Protein AF-A0A7C0TYA5-F1 (afdb_monomer_lite)

Sequence (135 aa):
MCCPPEENEGEEAKGRKVKIRVESEEAKELKEVFNAITEFVRNIKGPVKDLMEVILNTLKGDVLGEEVGKFYVKLKESGVPEDLAKELTRKFLNERLIVSKLIKDILSRGGRGEFRAEEIEKIVKEAKEAQKERQ

pLDDT: mean 73.05, std 18.42, range [32.0, 97.19]

Secondary structure (DSSP, 8-state):
----------------------HHHHHHHHHHHHHHHHHHHHHHHHHHHHHHHHHHHHT-HHHHHHHHHHHHHHHHHTT--HHHHHHHHHHHHHHHHHHHHHHHHHHHHHHSS---HHHHHHHHHHHHHHHHTT-

Radius of gyration: 35.24 Å; chains: 1; bounding box: 88×32×104 Å

Foldseek 3Di:
DDDDDDDDDDDDDPPPPPDPPDVPPVVVVVVVVVVVVVVVVVVVVVVVVVVLVVVLVCLPPVNLVVVLVVQLVVCVVVVNDNVVSVVVSVVVSVVSVVVSVVSVVVVVVVPDPDPDPVVVVVVVVVVVVVVVVVD

Structure (mmCIF, N/CA/C/O backbone):
data_AF-A0A7C0TYA5-F1
#
_entry.id   AF-A0A7C0TYA5-F1
#
loop_
_atom_site.group_PDB
_atom_site.id
_atom_site.type_symbol
_atom_site.label_atom_id
_atom_site.label_alt_id
_atom_site.label_comp_id
_atom_site.label_asym_id
_atom_site.label_entity_id
_atom_site.label_seq_id
_atom_site.pdbx_PDB_ins_code
_atom_site.Cartn_x
_atom_site.Cartn_y
_atom_site.Cartn_z
_atom_site.occupancy
_atom_site.B_iso_or_equiv
_atom_site.auth_seq_id
_atom_site.auth_comp_id
_atom_site.auth_asym_id
_atom_site.auth_atom_id
_atom_site.pdbx_PDB_model_num
ATOM 1 N N . MET A 1 1 ? 66.702 -17.535 -86.094 1.00 36.69 1 MET A N 1
ATOM 2 C CA . MET A 1 1 ? 66.625 -17.706 -84.629 1.00 36.69 1 MET A CA 1
ATOM 3 C C . MET A 1 1 ? 65.159 -17.874 -84.253 1.00 36.69 1 MET A C 1
ATOM 5 O O . MET A 1 1 ? 64.382 -17.010 -84.618 1.00 36.69 1 MET A O 1
ATOM 9 N N . CYS A 1 2 ? 64.862 -19.021 -83.629 1.00 33.59 2 CYS A N 1
ATOM 10 C CA . CYS A 1 2 ? 63.696 -19.466 -82.838 1.00 33.59 2 CYS A CA 1
ATOM 11 C C . CYS A 1 2 ? 62.238 -19.249 -83.317 1.00 33.59 2 CYS A C 1
ATOM 13 O O . CYS A 1 2 ? 61.821 -18.155 -83.670 1.00 33.59 2 CYS A O 1
ATOM 15 N N . CYS A 1 3 ? 61.478 -20.350 -83.245 1.00 33.84 3 CYS A N 1
ATOM 16 C CA . CYS A 1 3 ? 60.029 -20.520 -83.438 1.00 33.84 3 CYS A CA 1
ATOM 17 C C . CYS A 1 3 ? 59.247 -20.381 -82.089 1.00 33.84 3 CYS A C 1
ATOM 19 O O . CYS A 1 3 ? 59.906 -20.226 -81.060 1.00 33.84 3 CYS A O 1
ATOM 21 N N . PRO A 1 4 ? 57.888 -20.401 -82.098 1.00 67.38 4 PRO A N 1
ATOM 22 C CA . PRO A 1 4 ? 56.953 -19.610 -81.265 1.00 67.38 4 PRO A CA 1
ATOM 23 C C . PRO A 1 4 ? 56.467 -20.326 -79.985 1.00 67.38 4 PRO A C 1
ATOM 25 O O . PRO A 1 4 ? 56.958 -21.414 -79.688 1.00 67.38 4 PRO A O 1
ATOM 28 N N . PRO A 1 5 ? 55.574 -19.704 -79.183 1.00 48.50 5 PRO A N 1
ATOM 29 C CA . PRO A 1 5 ? 54.173 -20.190 -79.026 1.00 48.50 5 PRO A CA 1
ATOM 30 C C . PRO A 1 5 ? 53.182 -19.018 -78.718 1.00 48.50 5 PRO A C 1
ATOM 32 O O . PRO A 1 5 ? 53.628 -17.880 -78.627 1.00 48.50 5 PRO A O 1
ATOM 35 N N . GLU A 1 6 ? 51.859 -19.092 -78.529 1.00 38.28 6 GLU A N 1
ATOM 36 C CA . GLU A 1 6 ? 50.767 -20.083 -78.571 1.00 38.28 6 GLU A CA 1
ATOM 37 C C . GLU A 1 6 ? 49.440 -19.285 -78.474 1.00 38.28 6 GLU A C 1
ATOM 39 O O . GLU A 1 6 ? 49.414 -18.160 -77.968 1.00 38.28 6 GLU A O 1
ATOM 44 N N . GLU A 1 7 ? 48.342 -19.871 -78.947 1.00 42.34 7 GLU A N 1
ATOM 45 C CA . GLU A 1 7 ? 46.960 -19.415 -78.741 1.00 42.34 7 GLU A CA 1
ATOM 46 C C . GLU A 1 7 ? 46.544 -19.534 -77.258 1.00 42.34 7 GLU A C 1
ATOM 48 O O . GLU A 1 7 ? 46.965 -20.484 -76.600 1.00 42.34 7 GLU A O 1
ATOM 53 N N . ASN A 1 8 ? 45.692 -18.631 -76.737 1.00 40.12 8 ASN A N 1
ATOM 54 C CA . ASN A 1 8 ? 44.652 -18.968 -75.740 1.00 40.12 8 ASN A CA 1
ATOM 55 C C . ASN A 1 8 ? 43.667 -17.808 -75.453 1.00 40.12 8 ASN A C 1
ATOM 57 O O . ASN A 1 8 ? 44.047 -16.736 -74.987 1.00 40.12 8 ASN A O 1
ATOM 61 N N . GLU A 1 9 ? 42.408 -18.061 -75.821 1.00 38.62 9 GLU A N 1
ATOM 62 C CA . GLU A 1 9 ? 41.144 -17.953 -75.065 1.00 38.62 9 G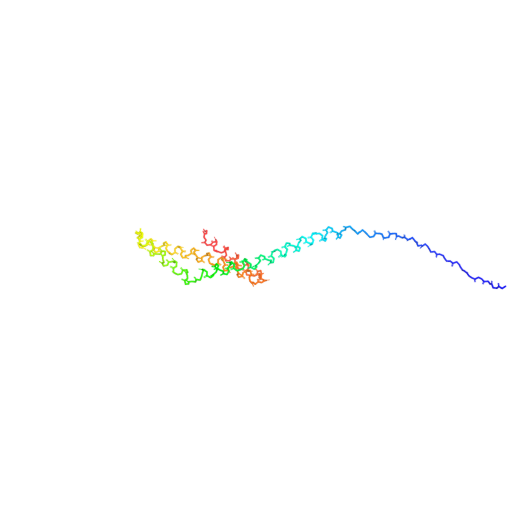LU A CA 1
ATOM 63 C C . GLU A 1 9 ? 41.023 -17.034 -73.829 1.00 38.62 9 GLU A C 1
ATOM 65 O O . GLU A 1 9 ? 41.877 -17.012 -72.948 1.00 38.62 9 GLU A O 1
ATOM 70 N N . GLY A 1 10 ? 39.839 -16.417 -73.681 1.00 32.00 10 GLY A N 1
ATOM 71 C CA . GLY A 1 10 ? 39.259 -16.165 -72.355 1.00 32.00 10 GLY A CA 1
ATOM 72 C C . GLY A 1 10 ? 38.596 -14.804 -72.165 1.00 32.00 10 GLY A C 1
ATOM 73 O O . GLY A 1 10 ? 39.245 -13.824 -71.814 1.00 32.00 10 GLY A O 1
ATOM 74 N N . GLU A 1 11 ? 37.277 -14.760 -72.347 1.00 45.25 11 GLU A N 1
ATOM 75 C CA . GLU A 1 11 ? 36.401 -13.693 -71.859 1.00 45.25 11 GLU A CA 1
ATOM 76 C C . GLU A 1 11 ? 36.575 -13.468 -70.349 1.00 45.25 11 GLU A C 1
ATOM 78 O O . GLU A 1 11 ? 36.431 -14.404 -69.570 1.00 45.25 11 GLU A O 1
ATOM 83 N N . GLU A 1 12 ? 36.719 -12.216 -69.905 1.00 38.56 12 GLU A N 1
ATOM 84 C CA . GLU A 1 12 ? 36.332 -11.847 -68.540 1.00 38.56 12 GLU A CA 1
ATOM 85 C C . GLU A 1 12 ? 35.532 -10.541 -68.534 1.00 38.56 12 GLU A C 1
ATOM 87 O O . GLU A 1 12 ? 36.048 -9.419 -68.518 1.00 38.56 12 GLU A O 1
ATOM 92 N N . ALA A 1 13 ? 34.210 -10.711 -68.529 1.00 47.97 13 ALA A N 1
ATOM 93 C CA . ALA A 1 13 ? 33.237 -9.674 -68.242 1.00 47.97 13 ALA A CA 1
ATOM 94 C C . ALA A 1 13 ? 33.471 -9.117 -66.829 1.00 47.97 13 ALA A C 1
ATOM 96 O O . ALA A 1 13 ? 33.134 -9.738 -65.818 1.00 47.97 13 ALA A O 1
ATOM 97 N N . LYS A 1 14 ? 34.015 -7.900 -66.741 1.00 44.34 14 LYS A N 1
ATOM 98 C CA . LY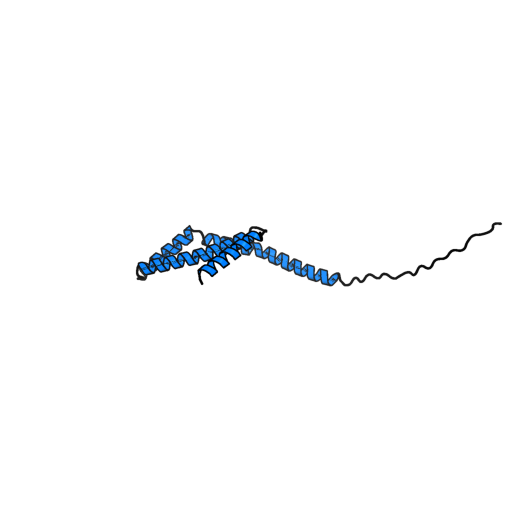S A 1 14 ? 34.202 -7.197 -65.467 1.00 44.34 14 LYS A CA 1
ATOM 99 C C . LYS A 1 14 ? 32.862 -6.651 -64.968 1.00 44.34 14 LYS A C 1
ATOM 101 O O . LYS A 1 14 ? 32.546 -5.470 -65.108 1.00 44.34 14 LYS A O 1
ATOM 106 N N . GLY A 1 15 ? 32.061 -7.540 -64.382 1.00 39.72 15 GLY A N 1
ATOM 107 C CA . GLY A 1 15 ? 30.831 -7.212 -63.675 1.00 39.72 15 GLY A CA 1
ATOM 108 C C . GLY A 1 15 ? 31.099 -6.178 -62.584 1.00 39.72 15 GLY A C 1
ATOM 109 O O . GLY A 1 15 ? 31.762 -6.444 -61.579 1.00 39.72 15 GLY A O 1
ATOM 110 N N . ARG A 1 16 ? 30.573 -4.970 -62.779 1.00 43.75 16 ARG A N 1
ATOM 111 C CA . ARG A 1 16 ? 30.606 -3.883 -61.802 1.00 43.75 16 ARG A CA 1
ATOM 112 C C . ARG A 1 16 ? 29.676 -4.237 -60.635 1.00 43.75 16 ARG A C 1
ATOM 114 O O . ARG A 1 16 ? 28.514 -3.851 -60.619 1.00 43.75 16 ARG A O 1
ATOM 121 N N . LYS A 1 17 ? 30.182 -4.964 -59.634 1.00 50.78 17 LYS A N 1
ATOM 122 C CA . LYS A 1 17 ? 29.519 -5.082 -58.325 1.00 50.78 17 LYS A CA 1
ATOM 123 C C . LYS A 1 17 ? 29.620 -3.738 -57.600 1.00 50.78 17 LYS A C 1
ATOM 125 O O . LYS A 1 17 ? 30.600 -3.486 -56.905 1.00 50.78 17 LYS A O 1
ATOM 130 N N . VAL A 1 18 ? 28.604 -2.886 -57.724 1.00 50.66 18 VAL A N 1
ATOM 131 C CA . VAL A 1 18 ? 28.370 -1.823 -56.736 1.00 50.66 18 VAL A CA 1
ATOM 132 C C . VAL A 1 18 ? 27.261 -2.298 -55.809 1.00 50.66 18 VAL A C 1
ATOM 134 O O . VAL A 1 18 ? 26.084 -2.339 -56.147 1.00 50.66 18 VAL A O 1
ATOM 137 N N . LYS A 1 19 ? 27.721 -2.739 -54.641 1.00 48.62 19 LYS A N 1
ATOM 138 C CA . LYS A 1 19 ? 26.964 -3.172 -53.472 1.00 48.62 19 LYS A CA 1
ATOM 139 C C . LYS A 1 19 ? 26.073 -2.011 -53.011 1.00 48.62 19 LYS A C 1
ATOM 141 O O . LYS A 1 19 ? 26.597 -0.952 -52.672 1.00 48.62 19 LYS A O 1
ATOM 146 N N . ILE A 1 20 ? 24.756 -2.209 -53.013 1.00 50.66 20 ILE A N 1
ATOM 147 C CA . ILE A 1 20 ? 23.768 -1.255 -52.491 1.00 50.66 20 ILE A CA 1
ATOM 148 C C . ILE A 1 20 ? 24.121 -0.979 -51.017 1.00 50.66 20 ILE A C 1
ATOM 150 O O . ILE A 1 20 ? 24.040 -1.866 -50.173 1.00 50.66 20 ILE A O 1
ATOM 154 N N . ARG A 1 21 ? 24.605 0.235 -50.728 1.00 51.28 21 ARG A N 1
ATOM 155 C CA . ARG A 1 21 ? 24.954 0.749 -49.390 1.00 51.28 21 ARG A CA 1
ATOM 156 C C . ARG A 1 21 ? 23.914 1.790 -48.961 1.00 51.28 21 ARG A C 1
ATOM 158 O O . ARG A 1 21 ? 24.257 2.950 -48.780 1.00 51.28 21 ARG A O 1
ATOM 165 N N . VAL A 1 22 ? 22.644 1.402 -48.866 1.00 49.09 22 VAL A N 1
ATOM 166 C CA . VAL A 1 22 ? 21.579 2.343 -48.457 1.00 49.09 22 VAL A CA 1
ATOM 167 C C . VAL A 1 22 ? 20.861 1.897 -47.176 1.00 49.09 22 VAL A C 1
ATOM 169 O O . VAL A 1 22 ? 20.414 2.740 -46.416 1.00 49.09 22 VAL A O 1
ATOM 172 N N . GLU A 1 23 ? 20.897 0.613 -46.807 1.00 53.50 23 GLU A N 1
ATOM 173 C CA . GLU A 1 23 ? 20.250 0.114 -45.574 1.00 53.50 23 GLU A CA 1
ATOM 174 C C . GLU A 1 23 ? 20.983 0.450 -44.258 1.00 53.50 23 GLU A C 1
ATOM 176 O O . GLU A 1 23 ? 20.509 0.100 -43.181 1.00 53.50 23 GLU A O 1
ATOM 181 N N . SER A 1 24 ? 22.157 1.091 -44.295 1.00 59.62 24 SER A N 1
ATOM 182 C CA . SER A 1 24 ? 22.983 1.232 -43.085 1.00 59.62 24 SER A CA 1
ATOM 183 C C . SER A 1 24 ? 22.803 2.531 -42.308 1.00 59.62 24 SER A C 1
ATOM 185 O O . SER A 1 24 ? 23.255 2.583 -41.174 1.00 59.62 24 SER A O 1
ATOM 187 N N . GLU A 1 25 ? 22.252 3.587 -42.903 1.00 64.12 25 GLU A N 1
ATOM 188 C CA . GLU A 1 25 ? 22.168 4.910 -42.253 1.00 64.12 25 GLU A CA 1
ATOM 189 C C . GLU A 1 25 ? 20.895 5.021 -41.402 1.00 64.12 25 GLU A C 1
ATOM 191 O O . GLU A 1 25 ? 20.990 5.215 -40.194 1.00 64.12 25 GLU A O 1
ATOM 196 N N . GLU A 1 26 ? 19.723 4.741 -41.978 1.00 67.81 26 GLU A N 1
ATOM 197 C CA . GLU A 1 26 ? 18.439 4.746 -41.254 1.00 67.81 26 GLU A CA 1
ATOM 198 C C . GLU A 1 26 ? 18.421 3.739 -40.091 1.00 67.81 26 GLU A C 1
ATOM 200 O O . GLU A 1 26 ? 17.958 4.031 -38.988 1.00 67.81 26 GLU A O 1
ATOM 205 N N . ALA A 1 27 ? 19.006 2.554 -40.295 1.00 76.75 27 ALA A N 1
ATOM 206 C CA . ALA A 1 27 ? 19.131 1.543 -39.247 1.00 76.75 27 ALA A CA 1
ATOM 207 C C . ALA A 1 27 ? 20.072 1.972 -38.103 1.00 76.75 27 ALA A C 1
ATOM 209 O O . ALA A 1 27 ? 19.913 1.506 -36.972 1.00 76.75 27 ALA A O 1
ATOM 210 N N . LYS A 1 28 ? 21.056 2.845 -38.367 1.00 77.81 28 LYS A N 1
ATOM 211 C CA . LYS A 1 28 ? 21.917 3.417 -37.317 1.00 77.81 28 LYS A CA 1
ATOM 212 C C . LYS A 1 28 ? 21.179 4.487 -36.528 1.00 77.81 28 LYS A C 1
ATOM 214 O O . LYS A 1 28 ? 21.225 4.440 -35.305 1.00 77.81 28 LYS A O 1
ATOM 219 N N . GLU A 1 29 ? 20.471 5.384 -37.205 1.00 79.75 29 GLU A N 1
ATOM 220 C CA . GLU A 1 29 ? 19.704 6.450 -36.557 1.00 79.75 29 GLU A CA 1
ATOM 221 C C . GLU A 1 29 ? 18.622 5.869 -35.633 1.00 79.75 29 GLU A C 1
ATOM 223 O O . GLU A 1 29 ? 18.526 6.229 -34.460 1.00 79.75 29 GLU A O 1
ATOM 228 N N . LEU A 1 30 ? 17.889 4.849 -36.096 1.00 86.88 30 LEU A N 1
ATOM 229 C CA . LEU A 1 30 ? 16.905 4.158 -35.260 1.00 86.88 30 LEU A CA 1
ATOM 230 C C . LEU A 1 30 ? 17.560 3.476 -34.046 1.00 86.88 30 LEU A C 1
ATOM 232 O O . LEU A 1 30 ? 17.010 3.492 -32.945 1.00 86.88 30 LEU A O 1
ATOM 236 N N . LYS A 1 31 ? 18.756 2.897 -34.222 1.00 84.50 31 LYS A N 1
ATOM 237 C CA . LYS A 1 31 ? 19.525 2.271 -33.137 1.00 84.50 31 LYS A CA 1
ATOM 238 C C . LYS A 1 31 ? 19.982 3.294 -32.097 1.00 84.50 31 LYS A C 1
ATOM 240 O O . LYS A 1 31 ? 19.979 2.980 -30.908 1.00 84.50 31 LYS A O 1
ATOM 245 N N . GLU A 1 32 ? 20.348 4.499 -32.516 1.00 89.19 32 GLU A N 1
ATOM 246 C CA . GLU A 1 32 ? 20.684 5.598 -31.608 1.00 89.19 32 GLU A CA 1
ATOM 247 C C . GLU A 1 32 ? 19.467 6.041 -30.792 1.00 89.19 32 GLU A C 1
ATOM 249 O O . GLU A 1 32 ? 19.563 6.144 -29.568 1.00 89.19 32 GLU A O 1
ATOM 254 N N . VAL A 1 33 ? 18.298 6.173 -31.424 1.00 89.81 33 VAL A N 1
ATOM 255 C CA . VAL A 1 33 ? 17.041 6.480 -30.722 1.00 89.81 33 VAL A CA 1
ATOM 256 C C . VAL A 1 33 ? 16.676 5.374 -29.726 1.00 89.81 33 VAL A C 1
ATOM 258 O O . VAL A 1 33 ? 16.368 5.657 -28.567 1.00 89.81 33 VAL A O 1
ATOM 261 N N . PHE A 1 34 ? 16.764 4.102 -30.124 1.00 88.19 34 PHE A N 1
ATOM 262 C CA . PHE A 1 34 ? 16.514 2.972 -29.221 1.00 88.19 34 PHE A CA 1
ATOM 263 C C . PHE A 1 34 ? 17.500 2.925 -28.049 1.00 88.19 34 PHE A C 1
ATOM 265 O O . PHE A 1 34 ? 17.107 2.598 -26.924 1.00 88.19 34 PHE A O 1
ATOM 272 N N . ASN A 1 35 ? 18.766 3.274 -28.281 1.00 89.88 35 ASN A N 1
ATOM 273 C CA . ASN A 1 35 ? 19.759 3.393 -27.219 1.00 89.88 35 ASN A CA 1
ATOM 274 C C . ASN A 1 35 ? 19.411 4.531 -26.254 1.00 89.88 35 ASN A C 1
ATOM 276 O O . ASN A 1 35 ? 19.437 4.303 -25.047 1.00 89.88 35 ASN A O 1
ATOM 280 N N . ALA A 1 36 ? 19.000 5.696 -26.760 1.00 90.56 36 ALA A N 1
ATOM 281 C CA . ALA A 1 36 ? 18.581 6.826 -25.933 1.00 90.56 36 ALA A CA 1
ATOM 282 C C . ALA A 1 36 ? 17.356 6.481 -25.068 1.00 90.56 36 ALA A C 1
ATOM 284 O O . ALA A 1 36 ? 17.331 6.774 -23.873 1.00 90.56 36 ALA A O 1
ATOM 285 N N . ILE A 1 37 ? 16.368 5.776 -25.633 1.00 85.88 37 ILE A N 1
ATOM 286 C CA . ILE A 1 37 ? 15.206 5.272 -24.881 1.00 85.88 37 ILE A CA 1
ATOM 287 C C . ILE A 1 37 ? 15.652 4.260 -23.819 1.00 85.88 37 ILE A C 1
ATOM 289 O O . ILE A 1 37 ? 15.193 4.306 -22.679 1.00 85.88 37 ILE A O 1
ATOM 293 N N . THR A 1 38 ? 16.568 3.354 -24.163 1.00 84.06 38 THR A N 1
ATOM 294 C CA . THR A 1 38 ? 17.083 2.347 -23.224 1.00 84.06 38 THR A CA 1
ATOM 295 C C . THR A 1 38 ? 17.832 2.995 -22.061 1.00 84.06 38 THR A C 1
ATOM 297 O O . THR A 1 38 ? 17.661 2.586 -20.912 1.00 84.06 38 THR A O 1
ATOM 300 N N . GLU A 1 39 ? 18.648 4.008 -22.338 1.00 84.25 39 GLU A N 1
ATOM 301 C CA . GLU A 1 39 ? 19.386 4.774 -21.337 1.00 84.25 39 GLU A CA 1
ATOM 302 C C . GLU A 1 39 ? 18.438 5.575 -20.438 1.00 84.25 39 GLU A C 1
ATOM 304 O O . GLU A 1 39 ? 18.532 5.493 -19.214 1.00 84.25 39 GLU A O 1
ATOM 309 N N . PHE A 1 40 ? 17.432 6.229 -21.022 1.00 84.44 40 PHE A N 1
ATOM 310 C CA . PHE A 1 40 ? 16.370 6.906 -20.281 1.00 84.44 40 PHE A CA 1
ATOM 311 C C . PHE A 1 40 ? 15.617 5.954 -19.342 1.00 84.44 40 PHE A C 1
ATOM 313 O O . PHE A 1 40 ? 15.477 6.228 -18.149 1.00 84.44 40 PHE A O 1
ATOM 320 N N . VAL A 1 41 ? 15.197 4.787 -19.840 1.00 77.00 41 VAL A N 1
ATOM 321 C CA . VAL A 1 41 ? 14.517 3.770 -19.025 1.00 77.00 41 VAL A CA 1
ATOM 322 C C . VAL A 1 41 ? 15.427 3.263 -17.905 1.00 77.00 41 VAL A C 1
ATOM 324 O O . VAL A 1 41 ? 14.963 3.079 -16.780 1.00 77.00 41 VAL A O 1
ATOM 327 N N . ARG A 1 42 ? 16.724 3.050 -18.164 1.00 79.31 42 ARG A N 1
ATOM 328 C CA . ARG A 1 42 ? 17.697 2.662 -17.125 1.00 79.31 42 ARG A CA 1
ATOM 329 C C . ARG A 1 42 ? 17.829 3.732 -16.043 1.00 79.31 42 ARG A C 1
ATOM 331 O O . ARG A 1 42 ? 17.846 3.376 -14.868 1.00 79.31 42 ARG A O 1
ATOM 338 N N . ASN A 1 43 ? 17.835 5.004 -16.427 1.00 81.31 43 ASN A N 1
ATOM 339 C CA . ASN A 1 43 ? 17.934 6.129 -15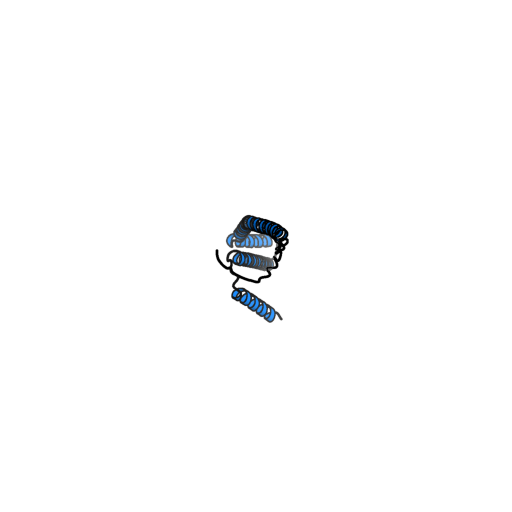.500 1.00 81.31 43 ASN A CA 1
ATOM 340 C C . ASN A 1 43 ? 16.667 6.309 -14.644 1.00 81.31 43 ASN A C 1
ATOM 342 O O . ASN A 1 43 ? 16.762 6.788 -13.519 1.00 81.31 43 ASN A O 1
ATOM 346 N N . ILE A 1 44 ? 15.497 5.860 -15.116 1.00 81.06 44 ILE A N 1
ATOM 347 C CA . ILE A 1 44 ? 14.239 5.873 -14.343 1.00 81.06 44 ILE A CA 1
ATOM 348 C C . ILE A 1 44 ? 14.189 4.766 -13.283 1.00 81.06 44 ILE A C 1
ATOM 350 O O . ILE A 1 44 ? 13.561 4.941 -12.236 1.00 81.06 44 ILE A O 1
ATOM 354 N N . LYS A 1 45 ? 14.848 3.624 -13.518 1.00 73.62 45 LYS A N 1
ATOM 355 C CA . LYS A 1 45 ? 14.771 2.469 -12.606 1.00 73.62 45 LYS A CA 1
ATOM 356 C C . LYS A 1 45 ? 15.206 2.803 -11.179 1.00 73.62 45 LYS A C 1
ATOM 358 O O . LYS A 1 45 ? 14.585 2.295 -10.253 1.00 73.62 45 LYS A O 1
ATOM 363 N N . GLY A 1 46 ? 16.237 3.634 -11.006 1.00 76.38 46 GLY A N 1
ATOM 364 C CA . GLY A 1 46 ? 16.736 4.046 -9.686 1.00 76.38 46 GLY A CA 1
ATOM 365 C C . GLY A 1 46 ? 15.687 4.826 -8.884 1.00 76.38 46 GLY A C 1
ATOM 366 O O . GLY A 1 46 ? 15.170 4.287 -7.909 1.00 76.38 46 GLY A O 1
ATOM 367 N N . PRO A 1 47 ? 15.273 6.023 -9.344 1.00 80.19 47 PRO A N 1
ATOM 368 C CA . PRO A 1 47 ? 14.266 6.835 -8.659 1.00 80.19 47 PRO A CA 1
ATOM 369 C C . PRO A 1 47 ? 12.942 6.103 -8.397 1.00 80.19 47 PRO A C 1
ATOM 371 O O . PRO A 1 47 ? 12.322 6.286 -7.351 1.00 80.19 47 PRO A O 1
ATOM 374 N N . VAL A 1 48 ? 12.503 5.247 -9.328 1.00 77.38 48 VAL A N 1
ATOM 375 C CA . VAL A 1 48 ? 11.281 4.447 -9.148 1.00 77.38 48 VAL A CA 1
ATOM 376 C C . VAL A 1 48 ? 11.464 3.391 -8.062 1.00 77.38 48 VAL A C 1
ATOM 378 O O . VAL A 1 48 ? 10.558 3.192 -7.255 1.00 77.38 48 VAL A O 1
ATOM 381 N N . LYS A 1 49 ? 12.621 2.725 -8.009 1.00 73.69 49 LYS A N 1
ATOM 382 C CA . LYS A 1 49 ? 12.920 1.743 -6.966 1.00 73.69 49 LYS A CA 1
ATOM 383 C C . LYS A 1 49 ? 12.959 2.399 -5.586 1.00 73.69 49 LYS A C 1
ATOM 385 O O . LYS A 1 49 ? 12.310 1.890 -4.677 1.00 73.69 49 LYS A O 1
ATOM 390 N N . ASP A 1 50 ? 13.621 3.544 -5.458 1.00 76.81 50 ASP A N 1
ATOM 391 C CA . ASP A 1 50 ? 13.720 4.277 -4.192 1.00 76.81 50 ASP A CA 1
ATOM 392 C C . ASP A 1 50 ? 12.334 4.730 -3.701 1.00 76.81 50 ASP A C 1
ATOM 394 O O . ASP A 1 50 ? 11.986 4.557 -2.532 1.00 76.81 50 ASP A O 1
ATOM 398 N N . LEU A 1 51 ? 11.485 5.224 -4.610 1.00 76.75 51 LEU A N 1
ATOM 399 C CA . LEU A 1 51 ? 10.098 5.574 -4.295 1.00 76.75 51 LEU A CA 1
ATOM 400 C C . LEU A 1 51 ? 9.288 4.355 -3.824 1.00 76.75 51 LEU A C 1
ATOM 402 O O . LEU A 1 51 ? 8.508 4.454 -2.874 1.00 76.75 51 LEU A O 1
ATOM 406 N N . MET A 1 52 ? 9.473 3.197 -4.464 1.00 70.56 52 MET A N 1
ATOM 407 C CA . MET A 1 52 ? 8.812 1.960 -4.044 1.00 70.56 52 MET A CA 1
ATOM 408 C C . MET A 1 52 ? 9.313 1.471 -2.682 1.00 70.56 52 MET A C 1
ATOM 410 O O . MET A 1 52 ? 8.508 1.002 -1.880 1.00 70.56 52 MET A O 1
ATOM 414 N N . GLU A 1 53 ? 10.605 1.607 -2.381 1.00 72.12 53 GLU A N 1
ATOM 415 C CA . GLU A 1 53 ? 11.168 1.263 -1.070 1.00 72.12 53 GLU A CA 1
ATOM 416 C C . GLU A 1 53 ? 10.606 2.152 0.047 1.00 72.12 53 GLU A C 1
ATOM 418 O O . GLU A 1 53 ? 10.275 1.651 1.123 1.00 72.12 53 GLU A O 1
ATOM 423 N N . VAL A 1 54 ? 10.414 3.451 -0.203 1.00 77.38 54 VAL A N 1
ATOM 424 C CA . VAL A 1 54 ? 9.743 4.357 0.745 1.00 77.38 54 VAL A CA 1
ATOM 425 C C . VAL A 1 54 ? 8.307 3.901 1.010 1.00 77.38 54 VAL A C 1
ATOM 427 O O . VAL A 1 54 ? 7.920 3.746 2.167 1.00 77.38 54 VAL A O 1
ATOM 430 N N . ILE A 1 55 ? 7.539 3.603 -0.042 1.00 73.88 55 ILE A N 1
ATOM 431 C CA . ILE A 1 55 ? 6.153 3.129 0.088 1.00 73.88 55 ILE A CA 1
ATOM 432 C C . ILE A 1 55 ? 6.091 1.797 0.849 1.00 73.88 55 ILE A C 1
ATOM 434 O O . ILE A 1 55 ? 5.249 1.622 1.728 1.00 73.88 55 ILE A O 1
ATOM 438 N N . LEU A 1 56 ? 7.009 0.867 0.577 1.00 68.00 56 LEU A N 1
ATOM 439 C CA . LEU A 1 56 ? 7.119 -0.393 1.317 1.00 68.00 56 LEU A CA 1
ATOM 440 C C . LEU A 1 56 ? 7.449 -0.188 2.792 1.00 68.00 56 LEU A C 1
ATOM 442 O O . LEU A 1 56 ? 6.915 -0.898 3.643 1.00 68.00 56 LEU A O 1
ATOM 446 N N . ASN A 1 57 ? 8.323 0.769 3.099 1.00 69.69 57 ASN A N 1
ATOM 447 C CA . ASN A 1 57 ? 8.665 1.109 4.472 1.00 69.69 57 ASN A CA 1
ATOM 448 C C . ASN A 1 57 ? 7.466 1.692 5.230 1.00 69.69 57 ASN A C 1
ATOM 450 O O . ASN A 1 57 ? 7.329 1.431 6.422 1.00 69.69 57 ASN A O 1
ATOM 454 N N . THR A 1 58 ? 6.572 2.407 4.546 1.00 67.69 58 THR A N 1
ATOM 455 C CA . THR A 1 58 ? 5.294 2.867 5.109 1.00 67.69 58 THR A CA 1
ATOM 456 C C . THR A 1 58 ? 4.280 1.728 5.283 1.00 67.69 58 THR A C 1
ATOM 458 O O . THR A 1 58 ? 3.434 1.790 6.165 1.00 67.69 58 THR A O 1
ATOM 461 N N . LEU A 1 59 ? 4.374 0.657 4.489 1.00 66.62 59 LEU A N 1
ATOM 462 C CA . LEU A 1 59 ? 3.489 -0.517 4.559 1.00 66.62 59 LEU A CA 1
ATOM 463 C C . LEU A 1 59 ? 3.961 -1.597 5.552 1.00 66.62 59 LEU A C 1
ATOM 465 O O . LEU A 1 59 ? 3.434 -2.718 5.538 1.00 66.62 59 LEU A O 1
ATOM 469 N N . LYS A 1 60 ? 4.957 -1.307 6.399 1.00 72.44 60 LYS A N 1
ATOM 470 C CA . LYS A 1 60 ? 5.392 -2.234 7.452 1.00 72.44 60 LYS A CA 1
ATOM 471 C C . LYS A 1 60 ? 4.243 -2.512 8.437 1.00 72.44 60 LYS A C 1
ATOM 473 O O . LYS A 1 60 ? 3.362 -1.683 8.661 1.00 72.44 60 LYS A O 1
ATOM 478 N N . GLY A 1 61 ? 4.208 -3.737 8.967 1.00 70.25 61 GLY A N 1
ATOM 479 C CA . GLY A 1 61 ? 3.069 -4.251 9.741 1.00 70.25 61 GLY A CA 1
ATOM 480 C C . GLY A 1 61 ? 2.816 -3.521 11.064 1.00 70.25 61 GLY A C 1
ATOM 481 O O . GLY A 1 61 ? 1.682 -3.485 11.530 1.00 70.25 61 GLY A O 1
ATOM 482 N N . ASP A 1 62 ? 3.852 -2.915 11.633 1.00 76.31 62 ASP A N 1
ATOM 483 C CA . ASP A 1 62 ? 3.812 -2.008 12.781 1.00 76.31 62 ASP A CA 1
ATOM 484 C C . ASP A 1 62 ? 3.060 -0.708 12.456 1.00 76.31 62 ASP A C 1
ATOM 486 O O . ASP A 1 62 ? 2.099 -0.374 13.148 1.00 76.31 62 ASP A O 1
ATOM 490 N N . VAL A 1 63 ? 3.414 -0.038 11.354 1.00 80.94 63 VAL A N 1
ATOM 491 C CA . VAL A 1 63 ? 2.728 1.180 10.883 1.00 80.94 63 VAL A CA 1
ATOM 492 C C . VAL A 1 63 ? 1.270 0.880 10.533 1.00 80.94 63 VAL A C 1
ATOM 494 O O . VAL A 1 63 ? 0.362 1.607 10.936 1.00 80.94 63 VAL A O 1
ATOM 497 N N . LEU A 1 64 ? 1.020 -0.235 9.837 1.00 84.12 64 LEU A N 1
ATOM 498 C CA . LEU A 1 64 ? -0.337 -0.658 9.489 1.00 84.12 64 LEU A CA 1
ATOM 499 C C . LEU A 1 64 ? -1.182 -0.961 10.737 1.00 84.12 64 LEU A C 1
ATOM 501 O O . LEU A 1 64 ? -2.345 -0.568 10.800 1.00 84.12 64 LEU A O 1
ATOM 505 N N . GLY A 1 65 ? -0.613 -1.647 11.732 1.00 86.50 65 GLY A N 1
ATOM 506 C CA . GLY A 1 65 ? -1.297 -1.932 12.993 1.00 86.50 65 GLY A CA 1
ATOM 507 C C . GLY A 1 65 ? -1.671 -0.658 13.751 1.00 86.50 65 GLY A C 1
ATOM 508 O O . GLY A 1 65 ? -2.797 -0.536 14.240 1.00 86.50 65 GLY A O 1
ATOM 509 N N . GLU A 1 66 ? -0.763 0.319 13.786 1.00 90.25 66 GLU A N 1
ATOM 510 C CA . GLU A 1 66 ? -1.009 1.624 14.396 1.00 90.25 66 GLU A CA 1
ATOM 511 C C . GLU A 1 66 ? -2.117 2.404 13.668 1.00 90.25 66 GLU A C 1
ATOM 513 O O . GLU A 1 66 ? -3.022 2.939 14.316 1.00 90.25 66 GLU A O 1
ATOM 518 N N . GLU A 1 67 ? -2.104 2.434 12.331 1.00 88.81 67 GLU A N 1
ATOM 519 C CA . GLU A 1 67 ? -3.156 3.074 11.530 1.00 88.81 67 GLU A CA 1
ATOM 520 C C . GLU A 1 67 ? -4.530 2.442 11.774 1.00 88.81 67 GLU A C 1
ATOM 522 O O . GLU A 1 67 ? -5.518 3.153 11.968 1.00 88.81 67 GLU A O 1
ATOM 527 N N . VAL A 1 68 ? -4.599 1.110 11.795 1.00 92.94 68 VAL A N 1
ATOM 528 C CA . VAL A 1 68 ? -5.841 0.357 12.019 1.00 92.94 68 VAL A CA 1
ATOM 529 C C . VAL A 1 68 ? -6.388 0.620 13.425 1.00 92.94 68 VAL A C 1
ATOM 531 O O . VAL A 1 68 ? -7.587 0.859 13.584 1.00 92.94 68 VAL A O 1
ATOM 534 N N . GLY A 1 69 ? -5.517 0.644 14.438 1.00 92.69 69 GLY A N 1
ATOM 535 C CA . GLY A 1 69 ? -5.889 0.982 15.812 1.00 92.69 69 GLY A CA 1
ATOM 536 C C . GLY A 1 69 ? -6.410 2.415 15.941 1.00 92.69 69 GLY A C 1
ATOM 537 O O . GLY A 1 69 ? -7.494 2.633 16.481 1.00 92.69 69 GLY A O 1
ATOM 538 N N . LYS A 1 70 ? -5.693 3.396 15.377 1.00 95.81 70 LYS A N 1
ATOM 539 C CA . LYS A 1 70 ? -6.125 4.805 15.348 1.00 95.81 70 LYS A CA 1
ATOM 540 C C . LYS A 1 70 ? -7.454 4.983 14.621 1.00 95.81 70 LYS A C 1
ATOM 542 O O . LYS A 1 70 ? -8.291 5.767 15.061 1.00 95.81 70 LYS A O 1
ATOM 547 N N . PHE A 1 71 ? -7.660 4.261 13.523 1.00 96.12 71 PHE A N 1
ATOM 548 C CA . PHE A 1 71 ? -8.916 4.281 12.783 1.00 96.12 71 PHE A CA 1
ATOM 549 C C . PHE A 1 71 ? -10.082 3.774 13.642 1.00 96.12 71 PHE A C 1
ATOM 551 O O . PHE A 1 71 ? -11.103 4.451 13.733 1.00 96.12 71 PHE A O 1
ATOM 558 N N . TYR A 1 72 ? -9.910 2.648 14.342 1.00 96.56 72 TYR A N 1
ATOM 559 C CA . TYR A 1 72 ? -10.919 2.130 15.272 1.00 96.56 72 TYR A CA 1
ATOM 560 C C . TYR A 1 72 ? -11.253 3.118 16.398 1.00 96.56 72 TYR A C 1
ATOM 562 O O . TYR A 1 72 ? -12.427 3.382 16.660 1.00 96.56 72 TYR A O 1
ATOM 570 N N . VAL A 1 73 ? -10.229 3.696 17.036 1.00 97.19 73 VAL A N 1
ATOM 571 C CA . VAL A 1 73 ? -10.409 4.681 18.114 1.00 97.19 73 VAL A CA 1
ATOM 572 C C . VAL A 1 73 ? -11.206 5.885 17.613 1.00 97.19 73 VAL A C 1
ATOM 574 O O . VAL A 1 73 ? -12.208 6.240 18.226 1.00 97.19 73 VAL A O 1
ATOM 577 N N . LYS A 1 74 ? -10.853 6.436 16.445 1.00 97.06 74 LYS A N 1
ATOM 578 C CA . LYS A 1 74 ? -11.583 7.561 15.845 1.00 97.06 74 LYS A CA 1
ATOM 579 C C . LYS A 1 74 ? -13.045 7.239 15.554 1.00 97.06 74 LYS A C 1
ATOM 581 O O . LYS A 1 74 ? -13.897 8.097 15.764 1.00 97.06 74 LYS A O 1
ATOM 586 N N . LEU A 1 75 ? -13.357 6.028 15.084 1.00 95.88 75 LEU A N 1
ATOM 587 C CA . LEU A 1 75 ? -14.745 5.603 14.866 1.00 95.88 75 LEU A CA 1
ATOM 588 C C . LEU A 1 75 ? -15.527 5.592 16.186 1.00 95.88 75 LEU A C 1
ATOM 590 O O . LEU A 1 75 ? -16.626 6.136 16.264 1.00 95.88 75 LEU A O 1
ATOM 594 N N . LYS A 1 76 ? -14.941 5.039 17.251 1.00 97.00 76 LYS A N 1
ATOM 595 C CA . LYS A 1 76 ? -15.564 5.029 18.582 1.00 97.00 76 LYS A CA 1
ATOM 596 C C . LYS A 1 76 ? -15.760 6.446 19.133 1.00 97.00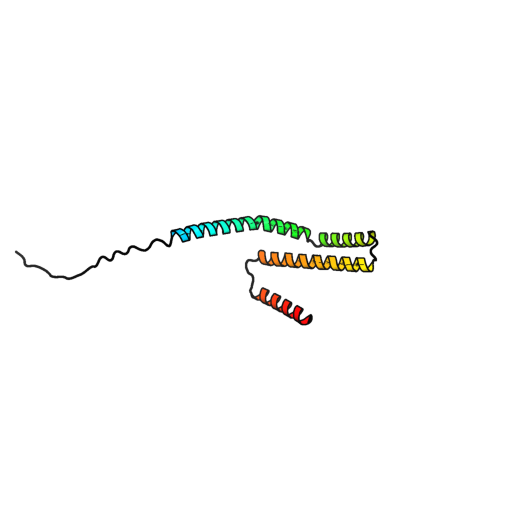 76 LYS A C 1
ATOM 598 O O . LYS A 1 76 ? -16.832 6.743 19.650 1.00 97.00 76 LYS A O 1
ATOM 603 N N . GLU A 1 77 ? -14.768 7.321 18.986 1.00 97.06 77 GLU A N 1
ATOM 604 C CA . GLU A 1 77 ? -14.833 8.727 19.419 1.00 97.06 77 GLU A CA 1
ATOM 605 C C . GLU A 1 77 ? -15.886 9.540 18.657 1.00 97.06 77 GLU A C 1
ATOM 607 O O . GLU A 1 77 ? -16.525 10.418 19.228 1.00 97.06 77 GLU A O 1
ATOM 612 N N . SER A 1 78 ? -16.112 9.224 17.381 1.00 95.25 78 SER A N 1
ATOM 613 C CA . SER A 1 78 ? -17.143 9.864 16.552 1.00 95.25 78 SER A CA 1
ATOM 614 C C . SER A 1 78 ? -18.551 9.296 16.770 1.00 95.25 78 SER A C 1
ATOM 616 O O . SER A 1 78 ? -19.488 9.677 16.070 1.00 95.25 78 SER A O 1
ATOM 618 N N . GLY A 1 79 ? -18.727 8.419 17.763 1.00 95.81 79 GLY A N 1
ATOM 619 C CA . GLY A 1 79 ? -20.028 7.876 18.150 1.00 95.81 79 GLY A CA 1
ATOM 620 C C . GLY A 1 79 ? -20.492 6.695 17.300 1.00 95.81 79 GLY A C 1
ATOM 621 O O . GLY A 1 79 ? -21.661 6.317 17.372 1.00 95.81 79 GLY A O 1
ATOM 622 N N . VAL A 1 80 ? -19.603 6.086 16.507 1.00 96.19 80 VAL A N 1
ATOM 623 C CA . VAL A 1 80 ? -19.934 4.874 15.750 1.00 96.19 80 VAL A CA 1
ATOM 624 C C . VAL A 1 80 ? -20.152 3.709 16.730 1.00 96.19 80 VAL A C 1
ATOM 626 O O . VAL A 1 80 ? -19.297 3.465 17.593 1.00 96.19 80 VAL A O 1
ATOM 629 N N . PRO A 1 81 ? -21.266 2.960 16.610 1.00 97.00 81 PRO A N 1
ATOM 630 C CA . PRO A 1 81 ? -21.524 1.778 17.427 1.00 97.00 81 PRO A CA 1
ATOM 631 C C . PRO A 1 81 ? -20.378 0.769 17.357 1.00 97.00 81 PRO A C 1
ATOM 633 O O . PRO A 1 81 ? -19.745 0.605 16.317 1.00 97.00 81 PRO A O 1
ATOM 636 N N . GLU A 1 82 ? -20.122 0.063 18.458 1.00 93.19 82 GLU A N 1
ATOM 637 C CA . GLU A 1 82 ? -18.944 -0.803 18.578 1.00 93.19 82 GLU A CA 1
ATOM 638 C C . GLU A 1 82 ? -18.859 -1.885 17.504 1.00 93.19 82 GLU A C 1
ATOM 640 O O . GLU A 1 82 ? -17.792 -2.103 16.931 1.00 93.19 82 GLU A O 1
ATOM 645 N N . ASP A 1 83 ? -19.980 -2.537 17.220 1.00 95.56 83 ASP A N 1
ATOM 646 C CA . ASP A 1 83 ? -20.027 -3.630 16.253 1.00 95.56 83 ASP A CA 1
ATOM 647 C C . ASP A 1 83 ? -19.748 -3.124 14.837 1.00 95.56 83 ASP A C 1
ATOM 649 O O . ASP A 1 83 ? -18.955 -3.718 14.103 1.00 95.56 83 ASP A O 1
ATOM 653 N N . LEU A 1 84 ? -20.304 -1.957 14.495 1.00 95.31 84 LEU A N 1
ATOM 654 C CA . LEU A 1 84 ? -20.052 -1.299 13.218 1.00 95.31 84 LEU A CA 1
ATOM 655 C C . LEU A 1 84 ? -18.603 -0.800 13.123 1.00 95.31 84 LEU A C 1
ATOM 657 O O . LEU A 1 84 ? -17.964 -0.963 12.086 1.00 95.31 84 LEU A O 1
ATOM 661 N N . ALA A 1 85 ? -18.044 -0.253 14.204 1.00 96.12 85 ALA A N 1
ATOM 662 C CA . ALA A 1 85 ? -16.647 0.170 14.244 1.00 96.12 85 ALA A CA 1
ATOM 663 C C . ALA A 1 85 ? -15.697 -1.018 14.019 1.00 96.12 85 ALA A C 1
ATOM 665 O O . ALA A 1 85 ? -14.789 -0.928 13.195 1.00 96.12 85 ALA A O 1
ATOM 666 N N . LYS A 1 86 ? -15.943 -2.162 14.674 1.00 95.88 86 LYS A N 1
ATOM 667 C CA . LYS A 1 86 ? -15.178 -3.403 14.459 1.00 95.88 86 LYS A CA 1
ATOM 668 C C . LYS A 1 86 ? -15.270 -3.882 13.012 1.00 95.88 86 LYS A C 1
ATOM 670 O O . LYS A 1 86 ? -14.252 -4.259 12.428 1.00 95.88 86 LYS A O 1
ATOM 675 N N . GLU A 1 87 ? -16.466 -3.862 12.427 1.00 97.06 87 GLU A N 1
ATOM 676 C CA . GLU A 1 87 ? -16.677 -4.263 11.036 1.00 97.06 87 GLU A CA 1
ATOM 677 C C . GLU A 1 87 ? -15.900 -3.365 10.063 1.00 97.06 87 GLU A C 1
ATOM 679 O O . GLU A 1 87 ? -15.157 -3.865 9.213 1.00 97.06 87 GLU A O 1
ATOM 684 N N . LEU A 1 88 ? -16.025 -2.044 10.211 1.00 94.88 88 LEU A N 1
ATOM 685 C CA . LEU A 1 88 ? -15.356 -1.063 9.359 1.00 94.88 88 LEU A CA 1
ATOM 686 C C . LEU A 1 88 ? -13.836 -1.148 9.487 1.00 94.88 88 LEU A C 1
ATOM 688 O O . LEU A 1 88 ? -13.133 -1.149 8.479 1.00 94.88 88 LEU A O 1
ATOM 692 N N . THR A 1 89 ? -13.316 -1.294 10.705 1.00 95.31 89 THR A N 1
ATOM 693 C CA . THR A 1 89 ? -11.883 -1.497 10.939 1.00 95.31 89 THR A CA 1
ATOM 694 C C . THR A 1 89 ? -11.383 -2.791 10.296 1.00 95.31 89 THR A C 1
ATOM 696 O O . THR A 1 89 ? -10.311 -2.800 9.689 1.00 95.31 89 THR A O 1
ATOM 699 N N . ARG A 1 90 ? -12.157 -3.882 10.361 1.00 94.75 90 ARG A N 1
ATOM 700 C CA . ARG A 1 90 ? -11.797 -5.152 9.714 1.00 94.75 90 ARG A CA 1
ATOM 701 C C . ARG A 1 90 ? -11.786 -5.035 8.188 1.00 94.75 90 ARG A C 1
ATOM 703 O O . ARG A 1 90 ? -10.876 -5.566 7.552 1.00 94.75 90 ARG A O 1
ATOM 710 N N . LYS A 1 91 ? -12.757 -4.327 7.603 1.00 94.00 91 LYS A N 1
ATOM 711 C CA . LYS A 1 91 ? -12.784 -4.012 6.163 1.00 94.00 91 LYS A CA 1
ATOM 712 C C . LYS A 1 91 ? -11.573 -3.172 5.756 1.00 94.00 91 LYS A C 1
ATOM 714 O O . LYS A 1 91 ? -10.853 -3.565 4.843 1.00 94.00 91 LYS A O 1
ATOM 719 N N . PHE A 1 92 ? -11.287 -2.108 6.502 1.00 91.25 92 PHE A N 1
ATOM 720 C CA . PHE A 1 92 ? -10.133 -1.237 6.280 1.00 91.25 92 PHE A CA 1
ATOM 721 C C . PHE A 1 92 ? -8.804 -2.007 6.310 1.00 91.25 92 PHE A C 1
ATOM 723 O O . PHE A 1 92 ? -7.988 -1.876 5.397 1.00 91.25 92 PHE A O 1
ATOM 730 N N . LEU A 1 93 ? -8.601 -2.874 7.310 1.00 90.56 93 LEU A N 1
ATOM 731 C CA . LEU A 1 93 ? -7.419 -3.738 7.381 1.00 90.56 93 LEU A CA 1
ATOM 732 C C . LEU A 1 93 ? -7.316 -4.654 6.153 1.00 90.56 93 LEU A C 1
ATOM 734 O O . LEU A 1 93 ? -6.246 -4.764 5.557 1.00 90.56 93 LEU A O 1
ATOM 738 N N . ASN A 1 94 ? -8.413 -5.304 5.760 1.00 89.94 94 ASN A N 1
ATOM 739 C CA . ASN A 1 94 ? -8.418 -6.217 4.617 1.00 89.94 94 ASN A CA 1
ATOM 740 C C . ASN A 1 94 ? -8.059 -5.509 3.304 1.00 89.94 94 ASN A C 1
ATOM 742 O O . ASN A 1 94 ? -7.232 -6.021 2.550 1.00 89.94 94 ASN A O 1
ATOM 746 N N . GLU A 1 95 ? -8.631 -4.334 3.041 1.00 88.75 95 GLU A N 1
ATOM 747 C CA . GLU A 1 95 ? -8.317 -3.534 1.852 1.00 88.75 95 GLU A CA 1
ATOM 748 C C . GLU A 1 95 ? -6.835 -3.150 1.814 1.00 88.75 95 GLU A C 1
ATOM 750 O O . GLU A 1 95 ? -6.160 -3.348 0.801 1.00 88.75 95 GLU A O 1
ATOM 755 N N . ARG A 1 96 ? -6.289 -2.694 2.947 1.00 85.88 96 ARG A N 1
ATOM 756 C CA . ARG A 1 96 ? -4.862 -2.370 3.064 1.00 85.88 96 ARG A CA 1
ATOM 757 C C . ARG A 1 96 ? -3.968 -3.588 2.834 1.00 85.88 96 ARG A C 1
ATOM 759 O O . ARG A 1 96 ? -2.971 -3.479 2.125 1.00 85.88 96 ARG A O 1
ATOM 766 N N . LEU A 1 97 ? -4.325 -4.757 3.370 1.00 85.88 97 LEU A N 1
ATOM 767 C CA . LEU A 1 97 ? -3.570 -5.995 3.151 1.00 85.88 97 LEU A CA 1
ATOM 768 C C . LEU A 1 97 ? -3.582 -6.438 1.683 1.00 85.88 97 LEU A C 1
ATOM 770 O O . LEU A 1 97 ? -2.563 -6.930 1.199 1.00 85.88 97 LEU A O 1
ATOM 774 N N . ILE A 1 98 ? -4.699 -6.265 0.971 1.00 86.31 98 ILE A N 1
ATOM 775 C CA . ILE A 1 98 ? -4.791 -6.555 -0.467 1.00 86.31 98 ILE A CA 1
ATOM 776 C C . ILE A 1 98 ? -3.823 -5.655 -1.239 1.00 86.31 98 ILE A C 1
ATOM 778 O O . ILE A 1 98 ? -2.994 -6.163 -1.991 1.00 86.31 98 ILE A O 1
ATOM 782 N N . VAL A 1 99 ? -3.859 -4.343 -0.993 1.00 83.12 99 VAL A N 1
ATOM 783 C CA . VAL A 1 99 ? -2.946 -3.379 -1.631 1.00 83.12 99 VAL A CA 1
ATOM 784 C C . VAL A 1 99 ? -1.483 -3.735 -1.348 1.00 83.12 99 VAL A C 1
ATOM 786 O O . VAL A 1 99 ? -0.669 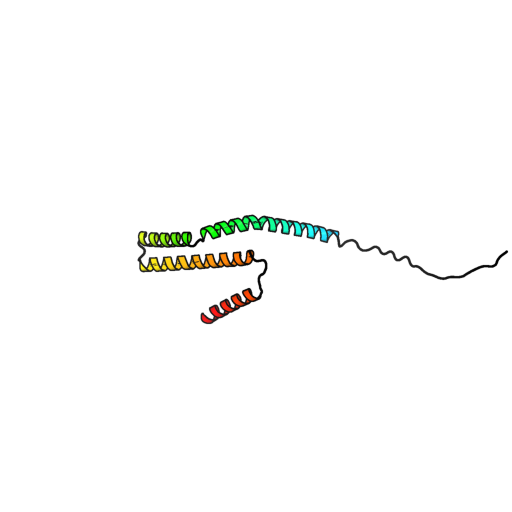-3.785 -2.270 1.00 83.12 99 VAL A O 1
ATOM 789 N N . SER A 1 100 ? -1.152 -4.082 -0.102 1.00 81.88 100 SER A N 1
ATOM 790 C CA . SER A 1 100 ? 0.193 -4.532 0.271 1.00 81.88 100 SER A CA 1
ATOM 791 C C . SER A 1 100 ? 0.634 -5.795 -0.473 1.00 81.88 100 SER A C 1
ATOM 793 O O . SER A 1 100 ? 1.801 -5.897 -0.848 1.00 81.88 100 SER A O 1
ATOM 795 N N . LYS A 1 101 ? -0.267 -6.762 -0.699 1.00 82.81 101 LYS A N 1
ATOM 796 C CA . LYS A 1 101 ? 0.031 -7.972 -1.486 1.00 82.81 101 LYS A CA 1
ATOM 797 C C . LYS A 1 101 ? 0.314 -7.629 -2.947 1.00 82.81 101 LYS A C 1
ATOM 799 O O . LYS A 1 101 ? 1.350 -8.033 -3.453 1.00 82.81 101 LYS A O 1
ATOM 804 N N . LEU A 1 102 ? -0.529 -6.808 -3.578 1.00 81.62 102 LEU A N 1
ATOM 805 C CA . LEU A 1 102 ? -0.321 -6.346 -4.958 1.00 81.62 102 LEU A CA 1
ATOM 806 C C . LEU A 1 102 ? 1.035 -5.652 -5.141 1.00 81.62 102 LEU A C 1
ATOM 808 O O . LEU A 1 102 ? 1.763 -5.943 -6.089 1.00 81.62 102 LEU A O 1
ATOM 812 N N . ILE A 1 103 ? 1.395 -4.763 -4.213 1.00 80.25 103 ILE A N 1
ATOM 813 C CA . ILE A 1 103 ? 2.682 -4.060 -4.239 1.00 80.25 103 ILE A CA 1
ATOM 814 C C . ILE A 1 103 ? 3.838 -5.060 -4.090 1.00 80.25 103 ILE A C 1
ATOM 816 O O . ILE A 1 103 ? 4.772 -5.038 -4.893 1.00 80.25 103 ILE A O 1
ATOM 820 N N . LYS A 1 104 ? 3.758 -5.987 -3.123 1.00 77.62 104 LYS A N 1
ATOM 821 C CA . LYS A 1 104 ? 4.758 -7.056 -2.951 1.00 77.62 104 LYS A CA 1
ATOM 822 C C . LYS A 1 104 ? 4.892 -7.937 -4.189 1.00 77.62 104 LYS A C 1
ATOM 824 O O . LYS A 1 104 ? 6.016 -8.302 -4.527 1.00 77.62 104 LYS A O 1
ATOM 829 N N . ASP A 1 105 ? 3.799 -8.254 -4.870 1.00 81.06 105 ASP A N 1
ATOM 830 C CA . ASP A 1 105 ? 3.813 -9.075 -6.080 1.00 81.06 105 ASP A CA 1
ATOM 831 C C . ASP A 1 105 ? 4.516 -8.351 -7.232 1.00 81.06 105 ASP A C 1
ATOM 833 O O . ASP A 1 105 ? 5.390 -8.929 -7.878 1.00 81.06 105 ASP A O 1
ATOM 837 N N . ILE A 1 106 ? 4.209 -7.067 -7.455 1.00 79.81 106 ILE A N 1
ATOM 838 C CA . ILE A 1 106 ? 4.875 -6.238 -8.475 1.00 79.81 106 ILE A CA 1
ATOM 839 C C . ILE A 1 106 ? 6.382 -6.140 -8.201 1.00 79.81 106 ILE A C 1
ATOM 841 O O . ILE A 1 106 ? 7.197 -6.289 -9.112 1.00 79.81 106 ILE A O 1
ATOM 845 N N . LEU A 1 107 ? 6.773 -5.949 -6.943 1.00 70.69 107 LEU A N 1
ATOM 846 C CA . LEU A 1 107 ? 8.179 -5.861 -6.550 1.00 70.69 107 LEU A CA 1
ATOM 847 C C . LEU A 1 107 ? 8.914 -7.196 -6.648 1.00 70.69 107 LEU A C 1
ATOM 849 O O . LEU A 1 107 ? 10.038 -7.249 -7.146 1.00 70.69 107 LEU A O 1
ATOM 853 N N . SER A 1 108 ? 8.270 -8.285 -6.227 1.00 70.69 108 SER A N 1
ATOM 854 C CA . SER A 1 108 ? 8.827 -9.640 -6.327 1.00 70.69 108 SER A CA 1
ATOM 855 C C . SER A 1 108 ? 9.093 -10.029 -7.778 1.00 70.69 108 SER A C 1
ATOM 857 O O . SER A 1 108 ? 10.064 -10.728 -8.064 1.00 70.69 108 SER A O 1
ATOM 859 N N . ARG A 1 109 ? 8.263 -9.517 -8.688 1.00 69.25 109 ARG A N 1
ATOM 860 C CA . ARG A 1 109 ? 8.380 -9.652 -10.139 1.00 69.25 109 ARG A CA 1
ATOM 861 C C . ARG A 1 109 ? 9.440 -8.733 -10.761 1.00 69.25 109 ARG A C 1
ATOM 863 O O . ARG A 1 109 ? 10.056 -9.104 -11.752 1.00 69.25 109 ARG A O 1
ATOM 870 N N . GLY A 1 110 ? 9.679 -7.553 -10.186 1.00 60.12 110 GLY A N 1
ATOM 871 C CA . GLY A 1 110 ? 10.692 -6.598 -10.655 1.00 60.12 110 GLY A CA 1
ATOM 872 C C . GLY A 1 110 ? 12.124 -6.881 -10.174 1.00 60.12 110 GLY A C 1
ATOM 873 O O . GLY A 1 110 ? 13.074 -6.414 -10.798 1.00 60.12 110 GLY A O 1
ATOM 874 N N . GLY A 1 111 ? 12.292 -7.636 -9.080 1.00 51.50 111 GLY A N 1
ATOM 875 C CA . GLY A 1 111 ? 13.596 -7.930 -8.463 1.00 51.50 111 GLY A CA 1
ATOM 876 C C . GLY A 1 111 ? 14.269 -9.238 -8.901 1.00 51.50 111 GLY A C 1
ATOM 877 O O . GLY A 1 111 ? 15.455 -9.424 -8.638 1.00 51.50 111 GLY A O 1
ATOM 878 N N . ARG A 1 112 ? 13.550 -10.146 -9.572 1.00 49.47 112 ARG A N 1
ATOM 879 C CA . ARG A 1 112 ? 14.091 -11.408 -10.102 1.00 49.47 112 ARG 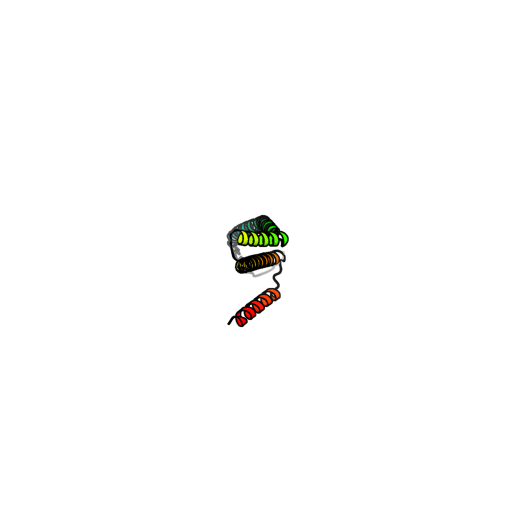A CA 1
ATOM 880 C C . ARG A 1 112 ? 13.877 -11.435 -11.610 1.00 49.47 112 ARG A C 1
ATOM 882 O O . ARG A 1 112 ? 12.748 -11.537 -12.069 1.00 49.47 112 ARG A O 1
ATOM 889 N N . GLY A 1 113 ? 14.960 -11.332 -12.376 1.00 45.62 113 GLY A N 1
ATOM 890 C CA . GLY A 1 113 ? 14.966 -11.322 -13.845 1.00 45.62 113 GLY A CA 1
ATOM 891 C C . GLY A 1 113 ? 14.506 -12.616 -14.534 1.00 45.62 113 GLY A C 1
ATOM 892 O O . GLY A 1 113 ? 14.897 -12.845 -15.669 1.00 45.62 113 GLY A O 1
ATOM 893 N N . GLU A 1 114 ? 13.680 -13.443 -13.898 1.00 45.09 114 GLU A N 1
ATOM 894 C CA . GLU A 1 114 ? 13.063 -14.624 -14.499 1.00 45.09 114 GLU A CA 1
ATOM 895 C C . GLU A 1 114 ? 11.638 -14.770 -13.963 1.00 45.09 114 GLU A C 1
ATOM 897 O O . GLU A 1 114 ? 11.407 -15.280 -12.867 1.00 45.09 114 GLU A O 1
ATOM 902 N N . PHE A 1 115 ? 10.658 -14.350 -14.761 1.00 42.75 115 PHE A N 1
ATOM 903 C CA . PHE A 1 115 ? 9.319 -14.905 -14.631 1.00 42.75 115 PHE A CA 1
ATOM 904 C C . PHE A 1 115 ? 9.362 -16.331 -15.175 1.00 42.75 115 PHE A C 1
ATOM 906 O O . PHE A 1 115 ? 9.366 -16.538 -16.389 1.00 42.75 115 PHE A O 1
ATOM 913 N N . ARG A 1 116 ? 9.399 -17.325 -14.287 1.00 53.06 116 ARG A N 1
ATOM 914 C CA . ARG A 1 116 ? 9.169 -18.710 -14.697 1.00 53.06 116 ARG A CA 1
ATOM 915 C C . ARG A 1 116 ? 7.713 -18.853 -15.126 1.00 53.06 116 ARG A C 1
ATOM 917 O O . ARG A 1 116 ? 6.803 -18.548 -14.357 1.00 53.06 116 ARG A O 1
ATOM 924 N N . ALA A 1 117 ? 7.496 -19.328 -16.351 1.00 54.72 117 ALA A N 1
ATOM 925 C CA . ALA A 1 117 ? 6.164 -19.551 -16.921 1.00 54.72 117 ALA A CA 1
ATOM 926 C C . ALA A 1 117 ? 5.260 -20.405 -16.004 1.00 54.72 117 ALA A C 1
ATOM 928 O O . ALA A 1 117 ? 4.058 -20.169 -15.912 1.00 54.72 117 ALA A O 1
ATOM 929 N N . GLU A 1 118 ? 5.873 -21.318 -15.251 1.00 57.00 118 GLU A N 1
ATOM 930 C CA . GLU A 1 118 ? 5.251 -22.207 -14.264 1.00 57.00 118 GLU A CA 1
ATOM 931 C C . GLU A 1 118 ? 4.534 -21.445 -13.130 1.00 57.00 118 GLU A C 1
ATOM 933 O O . GLU A 1 118 ? 3.485 -21.870 -12.644 1.00 57.00 118 GLU A O 1
ATOM 938 N N . GLU A 1 119 ? 5.072 -20.296 -12.708 1.00 60.66 119 GLU A N 1
ATOM 939 C CA . GLU A 1 119 ? 4.533 -19.501 -11.596 1.00 60.66 119 GLU A CA 1
ATOM 940 C C . GLU A 1 119 ? 3.335 -18.649 -12.053 1.00 60.66 119 GLU A C 1
ATOM 942 O O . GLU A 1 119 ? 2.367 -18.468 -11.314 1.00 60.66 119 GLU A O 1
ATOM 947 N N . ILE A 1 120 ? 3.345 -18.206 -13.316 1.00 67.25 120 ILE A N 1
ATOM 948 C CA . ILE A 1 120 ? 2.204 -17.534 -13.956 1.00 67.25 120 ILE A CA 1
ATOM 949 C C . ILE A 1 120 ? 1.051 -18.523 -14.154 1.00 67.25 120 ILE A C 1
ATOM 951 O O . ILE A 1 120 ? -0.100 -18.186 -13.875 1.00 67.25 120 ILE A O 1
ATOM 955 N N . GLU A 1 121 ? 1.343 -19.749 -14.591 1.00 69.31 121 GLU A N 1
ATOM 956 C CA . GLU A 1 121 ? 0.323 -20.773 -14.825 1.00 69.31 121 GLU A CA 1
ATOM 957 C C . GLU A 1 121 ? -0.410 -21.159 -13.531 1.00 69.31 121 GLU A C 1
ATOM 959 O O . GLU A 1 121 ? -1.634 -21.315 -13.533 1.00 69.31 121 GLU A O 1
ATOM 964 N N . LYS A 1 122 ? 0.312 -21.212 -12.404 1.00 74.69 122 LYS A N 1
ATOM 965 C CA . LYS A 1 122 ? -0.269 -21.463 -11.077 1.00 74.69 122 LYS A CA 1
ATOM 966 C C . LYS A 1 122 ? -1.239 -20.366 -10.640 1.00 74.69 122 LYS A C 1
ATOM 968 O O . LYS A 1 122 ? -2.364 -20.672 -10.255 1.00 74.69 122 LYS A O 1
ATOM 973 N N . ILE A 1 123 ? -0.844 -19.100 -10.782 1.00 77.94 123 ILE A N 1
ATOM 974 C CA . ILE A 1 123 ? -1.690 -17.947 -10.429 1.00 77.94 123 ILE A CA 1
ATOM 975 C C . ILE A 1 123 ? -2.945 -17.901 -11.313 1.00 77.94 123 ILE A C 1
ATOM 977 O O . ILE A 1 123 ? -4.041 -17.620 -10.831 1.00 77.94 123 ILE A O 1
ATOM 981 N N . VAL A 1 124 ? -2.813 -18.216 -12.607 1.00 78.44 124 VAL A N 1
ATOM 982 C CA . VAL A 1 124 ? -3.955 -18.284 -13.534 1.00 78.44 124 VAL A CA 1
ATOM 983 C C . VAL A 1 124 ? -4.902 -19.434 -13.176 1.00 78.44 124 VAL A C 1
ATOM 985 O O . VAL A 1 124 ? -6.116 -19.277 -13.309 1.00 78.44 124 VAL A O 1
ATOM 988 N N . LYS A 1 125 ? -4.381 -20.573 -12.706 1.00 81.00 125 LYS A N 1
ATOM 989 C CA . LYS A 1 125 ? -5.197 -21.698 -12.227 1.00 81.00 125 LYS A CA 1
ATOM 990 C C . LYS A 1 125 ? -5.975 -21.343 -10.964 1.00 81.00 125 LYS A C 1
ATOM 992 O O . LYS A 1 125 ? -7.196 -21.467 -10.967 1.00 81.00 125 LYS A O 1
ATOM 997 N N . GLU A 1 126 ? -5.297 -20.819 -9.946 1.00 78.50 126 GLU A N 1
ATOM 998 C CA . GLU A 1 126 ? -5.927 -20.438 -8.675 1.00 78.50 126 GLU A CA 1
ATOM 999 C C . GLU A 1 126 ? -6.989 -19.343 -8.873 1.00 78.50 126 GLU A C 1
ATOM 1001 O O . GLU A 1 126 ? -8.075 -19.410 -8.299 1.00 78.50 126 GLU A O 1
ATOM 1006 N N . ALA A 1 127 ? -6.738 -18.368 -9.756 1.00 73.75 127 ALA A N 1
ATOM 1007 C CA . ALA A 1 127 ? -7.718 -17.332 -10.086 1.00 73.75 127 ALA A CA 1
ATOM 1008 C C . ALA A 1 127 ? -8.950 -17.885 -10.829 1.00 73.75 127 ALA A C 1
ATOM 1010 O O . ALA A 1 127 ? -10.071 -17.432 -10.585 1.00 73.75 127 ALA A O 1
ATOM 1011 N N . LYS A 1 128 ? -8.764 -18.868 -11.723 1.00 78.06 128 LYS A N 1
ATOM 1012 C CA . LYS A 1 128 ? -9.872 -19.538 -12.425 1.00 78.06 128 LYS A CA 1
ATOM 1013 C C . LYS A 1 128 ? -10.710 -20.399 -11.484 1.00 78.06 128 LYS A C 1
ATOM 1015 O O . LYS A 1 128 ? -11.928 -20.425 -11.627 1.00 78.06 128 LYS A O 1
ATOM 1020 N N . GLU A 1 129 ? -10.083 -21.076 -10.530 1.00 78.06 129 GLU A N 1
ATOM 1021 C CA . GLU A 1 129 ? -10.775 -21.899 -9.533 1.00 78.06 129 GLU A CA 1
ATOM 1022 C C . GLU A 1 129 ? -11.581 -21.026 -8.559 1.00 78.06 129 GLU A C 1
ATOM 1024 O O . GLU A 1 129 ? -12.778 -21.254 -8.382 1.00 78.06 129 GLU A O 1
ATOM 1029 N N . ALA A 1 130 ? -11.000 -19.929 -8.063 1.00 71.44 130 ALA A N 1
ATOM 1030 C CA . ALA A 1 130 ? -11.690 -18.982 -7.183 1.00 71.44 130 ALA A CA 1
ATOM 1031 C C . ALA A 1 130 ? -12.863 -18.231 -7.853 1.00 71.44 130 ALA A C 1
ATOM 1033 O O . ALA A 1 130 ? -13.780 -17.781 -7.164 1.00 71.44 130 ALA A O 1
ATOM 1034 N N . GLN A 1 131 ? -12.856 -18.069 -9.184 1.00 56.62 131 GLN A N 1
ATOM 1035 C CA . GLN A 1 131 ? -14.009 -17.530 -9.920 1.00 56.62 131 GLN A CA 1
ATOM 1036 C C . GLN A 1 131 ? -15.096 -18.573 -10.188 1.00 56.62 131 GLN A C 1
ATOM 1038 O O . GLN A 1 131 ? -16.266 -18.208 -10.285 1.00 56.62 131 GLN A O 1
ATOM 1043 N N . LYS A 1 132 ? -14.731 -19.854 -10.276 1.00 58.88 132 LYS A N 1
ATOM 1044 C CA . LYS A 1 132 ? -15.669 -20.951 -10.525 1.00 58.88 132 LYS A CA 1
ATOM 1045 C C . LYS A 1 132 ? -16.443 -21.364 -9.270 1.00 58.88 132 LYS A C 1
ATOM 1047 O O . LYS A 1 132 ? -17.557 -21.840 -9.398 1.00 58.88 132 LYS A O 1
ATOM 1052 N N . GLU A 1 133 ? -15.889 -21.136 -8.079 1.00 54.34 133 GLU A N 1
ATOM 1053 C CA . GLU A 1 133 ? -16.591 -21.330 -6.795 1.00 54.34 133 GLU A CA 1
ATOM 1054 C C . GLU A 1 133 ? -17.526 -20.166 -6.414 1.00 54.34 133 GLU A C 1
ATOM 1056 O O . GLU A 1 133 ? -18.262 -20.254 -5.433 1.00 54.34 133 GLU A O 1
ATOM 1061 N N . ARG A 1 134 ? -17.492 -19.054 -7.162 1.00 50.78 134 ARG A N 1
ATOM 1062 C CA . ARG A 1 134 ? -18.352 -17.876 -6.940 1.00 50.78 134 ARG A CA 1
ATOM 1063 C C . ARG A 1 134 ? -19.541 -17.779 -7.910 1.00 50.78 134 ARG A C 1
ATOM 1065 O O . ARG A 1 134 ? -20.275 -16.794 -7.831 1.00 50.78 134 ARG A O 1
ATOM 1072 N N . GLN A 1 135 ? -19.715 -18.755 -8.803 1.00 42.41 135 GLN A N 1
ATOM 1073 C CA . GLN A 1 135 ? -20.900 -18.944 -9.656 1.00 42.41 135 GLN A CA 1
ATOM 1074 C C . GLN A 1 135 ? -21.676 -20.171 -9.188 1.00 42.41 135 GLN A C 1
ATOM 1076 O O . GLN A 1 135 ? -22.922 -20.110 -9.249 1.00 42.41 135 GLN A O 1
#